Protein 6PI4 (pdb70)

Solvent-accessible surface area: 7823 Å² total; per-residue (Å²): 199,159,127,110,136,167,116,101,118,146,175,136,72,102,83,37,116,45,66,49,9,53,0,109,4,92,103,30,99,37,31,7,101,115,95,76,73,100,53,125,16,79,2,27,102,14,0,24,0,54,8,48,50,154,72,114,123,62,29,64,15,0,2,50,30,2,97,1,40,8,73,100,94,73,50,113,49,87,47,129,90,22,40,34,64,110,116,20,76,53,125,34,0,48,68,37,26,68,86,93,52,82,86,50,3,10,62,0,103,0,10,19,40,0,42,43,115,50,176

InterPro domains:
  IPR001469 ATP synthase, F1 complex, delta/epsilon subunit [MF_00530] (2-116)
  IPR001469 ATP synthase, F1 complex, delta/epsilon subunit [PTHR13822] (3-101)
  IPR001469 ATP synthase, F1 complex, delta/epsilon subunit [TIGR01216] (4-99)
  IPR001469 ATP synthase, F1 complex, delta/epsilon subunit [cd12152] (4-90)
  IPR020546 ATP synthase, F1 complex, delta/epsilon subunit, N-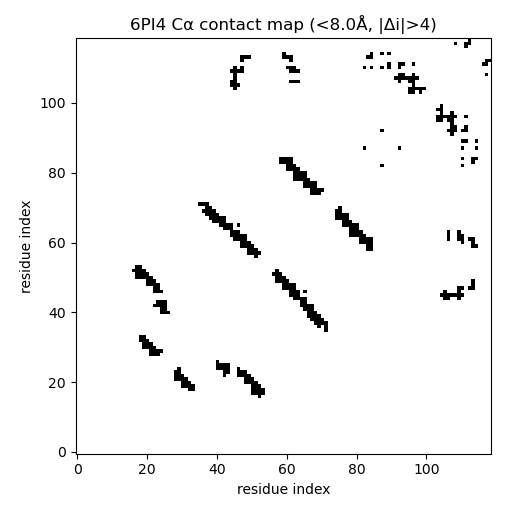terminal [PF02823] (4-84)
  IPR036771 F0F1 ATP synthase delta/epsilon subunit, N-terminal [G3DSA:2.60.15.10] (2-120)
  IPR036771 F0F1 ATP synthase delta/epsilon subunit, N-terminal [SSF51344] (4-85)

Foldseek 3Di:
DDDDDDDDDDDDPDDDDAQWKWKAFPVGIDID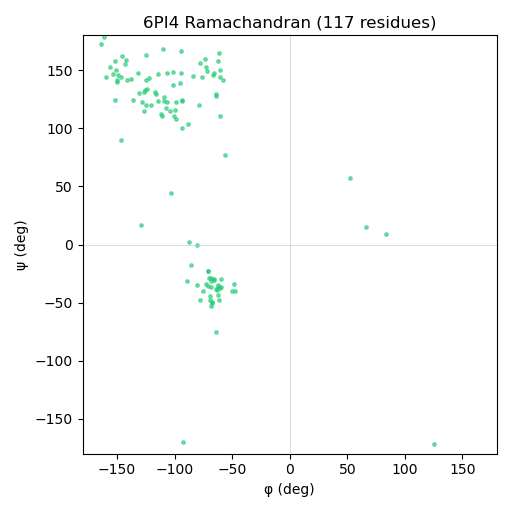GLDDDWDKTWGDQLMKMWGHHPPDDIKIKGAHRWIWTGDNHDIDIDGPDIDILVPDDLVVLVVLCPCPDVSSNSSSNSNCVNPVNHD

Secondary structure (DSSP, 8-state):
-------PPP--------SEEEEEETTEEEEE-SS---EEEEB-TT-EEEEE-TTSPPEEEEEES-EEEE-SS-EEEE-SEEEETTT--HHHHHHHHS-SSHHHHHHHHHHHHHTTS--

Structure (mmCIF, N/CA/C/O backbone):
data_6PI4
#
_entry.id   6PI4
#
_cell.length_a   53.870
_cell.length_b   75.320
_cell.length_c   71.020
_cell.angle_alpha   90.000
_cell.angle_beta   90.000
_cell.angle_gamma   90.000
#
_symmetry.space_group_name_H-M   'C 2 2 21'
#
loop_
_entity.id
_entity.type
_entity.pdbx_description
1 polymer 'ATP synthase epsilon chain'
2 non-polymer 'CACODYLATE ION'
3 water water
#
loop_
_atom_site.group_PDB
_atom_site.id
_atom_site.type_symbol
_atom_site.label_atom_id
_atom_site.label_alt_id
_atom_site.label_comp_id
_atom_site.label_asym_id
_atom_site.label_entity_id
_atom_site.label_seq_id
_atom_site.pdbx_PDB_ins_code
_atom_site.Cartn_x
_atom_site.Cartn_y
_atom_site.Cartn_z
_atom_site.occupancy
_atom_site.B_iso_or_equiv
_atom_site.auth_seq_id
_atom_site.auth_comp_id
_atom_site.auth_asym_id
_atom_site.auth_atom_id
_atom_site.pdbx_PDB_model_num
ATOM 1 N N . ASP A 1 11 ? 26.982 11.966 -9.963 1.00 92.47 3 ASP A N 1
ATOM 2 C CA . ASP A 1 11 ? 27.603 12.932 -9.064 1.00 86.43 3 ASP A CA 1
ATOM 3 C C . ASP A 1 11 ? 27.746 12.391 -7.638 1.00 78.54 3 ASP A C 1
ATOM 4 O O . ASP A 1 11 ? 27.483 11.218 -7.372 1.00 85.58 3 ASP A O 1
ATOM 9 N N . LEU A 1 12 ? 28.170 13.260 -6.729 1.00 65.85 4 LEU A N 1
ATOM 10 C CA . LEU A 1 12 ? 28.425 12.887 -5.345 1.00 59.90 4 LEU A CA 1
ATOM 11 C C . LEU A 1 12 ? 27.277 13.307 -4.443 1.00 59.94 4 LEU A C 1
ATOM 12 O O . LEU A 1 12 ? 26.630 14.332 -4.666 1.00 66.93 4 LEU A O 1
ATOM 17 N N . ASN A 1 13 ? 27.060 12.517 -3.397 1.00 63.81 5 ASN A N 1
ATOM 18 C CA . ASN A 1 13 ? 26.257 12.917 -2.252 1.00 64.44 5 ASN A CA 1
ATOM 19 C C . ASN A 1 13 ? 27.214 13.351 -1.150 1.00 62.65 5 ASN A C 1
ATOM 20 O O . ASN A 1 13 ? 28.014 12.541 -0.665 1.00 62.75 5 ASN A O 1
ATOM 25 N N . VAL A 1 14 ? 27.162 14.630 -0.785 1.00 42.55 6 VAL A N 1
ATOM 26 C CA . VAL A 1 14 ? 27.981 15.168 0.290 1.00 51.18 6 VAL A CA 1
ATOM 27 C C . VAL A 1 14 ? 27.119 15.296 1.540 1.00 48.74 6 VAL A C 1
ATOM 28 O O . VAL A 1 14 ? 25.964 15.725 1.466 1.00 51.32 6 VAL A O 1
ATOM 32 N N . GLU A 1 15 ? 27.682 14.917 2.684 1.00 46.61 7 GLU A N 1
ATOM 33 C CA . GLU A 1 15 ? 27.042 15.059 3.993 1.00 45.47 7 GLU A CA 1
ATOM 34 C C . GLU A 1 15 ? 28.009 15.767 4.927 1.00 42.87 7 GLU A C 1
ATOM 35 O O . GLU A 1 15 ? 29.151 15.313 5.113 1.00 37.40 7 GLU A O 1
ATOM 41 N N . ILE A 1 16 ? 27.577 16.891 5.488 1.00 42.26 8 ILE A N 1
ATOM 42 C CA . ILE A 1 16 ? 28.388 17.650 6.433 1.00 46.98 8 ILE A CA 1
ATOM 43 C C . ILE A 1 16 ? 27.786 17.459 7.815 1.00 54.06 8 ILE A C 1
ATOM 44 O O . ILE A 1 16 ? 26.630 17.835 8.056 1.00 42.52 8 ILE A O 1
ATOM 49 N N . VAL A 1 17 ? 28.563 16.859 8.718 1.00 46.51 9 VAL A N 1
ATOM 50 C CA . VAL A 1 17 ? 28.033 16.354 9.981 1.00 40.10 9 VAL A CA 1
ATOM 51 C C . VAL A 1 17 ? 28.843 16.943 11.127 1.00 51.43 9 VAL A C 1
ATOM 52 O O . VAL A 1 17 ? 30.081 16.916 11.101 1.00 44.12 9 VAL A O 1
ATOM 56 N N . ALA A 1 18 ? 28.146 17.479 12.125 1.00 50.17 10 ALA A N 1
ATOM 57 C CA . ALA A 1 18 ? 28.782 17.979 13.334 1.00 47.42 10 ALA A CA 1
ATOM 58 C C . ALA A 1 18 ? 28.777 16.857 14.363 1.00 39.71 10 ALA A C 1
ATOM 59 O O . ALA A 1 18 ? 27.724 16.300 14.666 1.00 42.17 10 ALA A O 1
ATOM 61 N N . VAL A 1 19 ? 29.956 16.497 14.877 1.00 41.95 11 VAL A N 1
ATOM 62 C CA . VAL A 1 19 ? 30.002 15.317 15.715 1.00 46.81 11 VAL A CA 1
ATOM 63 C C . VAL A 1 19 ? 29.373 15.620 17.068 1.00 42.93 11 VAL A C 1
ATOM 64 O O . VAL A 1 19 ? 29.208 16.775 17.478 1.00 39.40 11 VAL A O 1
ATOM 68 N N . GLU A 1 20 ? 28.971 14.559 17.743 1.00 38.61 12 GLU A N 1
ATOM 69 C CA . GLU A 1 20 ? 28.462 14.696 19.103 1.00 43.81 12 GLU A CA 1
ATOM 70 C C . GLU A 1 20 ? 29.558 15.289 19.978 1.00 51.71 12 GLU A C 1
ATOM 71 O O . GLU A 1 20 ? 30.750 15.030 19.762 1.00 50.67 12 GLU A O 1
ATOM 77 N N . ARG A 1 21 ? 29.173 16.131 20.935 1.00 48.11 13 ARG A N 1
ATOM 78 C CA . ARG A 1 21 ? 30.207 16.734 21.763 1.00 57.57 13 ARG A CA 1
ATOM 79 C C . ARG A 1 21 ? 29.694 17.045 23.160 1.00 53.52 13 ARG A C 1
ATOM 80 O O . ARG A 1 21 ? 28.555 17.487 23.355 1.00 51.53 13 ARG A O 1
ATOM 88 N N . GLU A 1 22 ? 30.551 16.786 24.136 1.00 58.04 14 GLU A N 1
ATOM 89 C CA . GLU A 1 22 ? 30.203 17.049 25.523 1.00 59.84 14 GLU A CA 1
ATOM 90 C C . GLU A 1 22 ? 30.361 18.537 25.796 1.00 45.64 14 GLU A C 1
ATOM 91 O O . GLU A 1 22 ? 31.455 19.084 25.646 1.00 53.33 14 GLU A O 1
ATOM 97 N N . LEU A 1 23 ? 29.275 19.184 26.186 1.00 43.22 15 LEU A N 1
ATOM 98 C CA . LEU A 1 23 ? 29.282 20.604 26.524 1.00 59.53 15 LEU A CA 1
ATOM 99 C C . LEU A 1 23 ? 29.852 20.856 27.923 1.00 51.64 15 LEU A C 1
ATOM 100 O O . LEU A 1 23 ? 30.676 21.754 28.110 1.00 49.29 15 LEU A O 1
ATOM 105 N N . TRP A 1 24 ? 29.399 20.097 28.914 1.00 48.43 16 TRP A N 1
ATOM 106 C CA . TRP A 1 24 ? 29.865 20.242 30.294 1.00 51.54 16 TRP A CA 1
ATOM 107 C C . TRP A 1 24 ? 29.641 18.918 31.010 1.00 60.45 16 TRP A C 1
ATOM 108 O O . TRP A 1 24 ? 28.738 18.155 30.650 1.00 51.14 16 TRP A O 1
ATOM 119 N N . SER A 1 25 ? 30.466 18.655 32.023 1.00 62.18 17 SER A N 1
ATOM 120 C CA . SER A 1 25 ? 30.325 17.459 32.851 1.00 60.92 17 SER A CA 1
ATOM 121 C C . SER A 1 25 ? 30.871 17.759 34.243 1.00 60.98 17 SER A C 1
ATOM 122 O O . SER A 1 25 ? 32.039 18.145 34.381 1.00 59.48 17 SER A O 1
ATOM 125 N N . GLY A 1 26 ? 30.048 17.558 35.273 1.00 54.26 18 GLY A N 1
ATOM 126 C CA . GLY A 1 26 ? 30.454 17.904 36.618 1.00 60.93 18 GLY A CA 1
ATOM 127 C C . GLY A 1 26 ? 29.609 17.282 37.712 1.00 49.50 18 GLY A C 1
ATOM 128 O O . GLY A 1 26 ? 28.611 16.613 37.448 1.00 46.98 18 GLY A O 1
ATOM 129 N N . PRO A 1 27 ? 30.033 17.449 38.973 1.00 52.43 19 PRO A N 1
ATOM 130 C CA . PRO A 1 27 ? 29.246 16.918 40.084 1.00 59.01 19 PRO A CA 1
ATOM 131 C C . PRO A 1 27 ? 27.999 17.752 40.287 1.00 61.13 19 PRO A C 1
ATOM 132 O O . PRO A 1 27 ? 27.9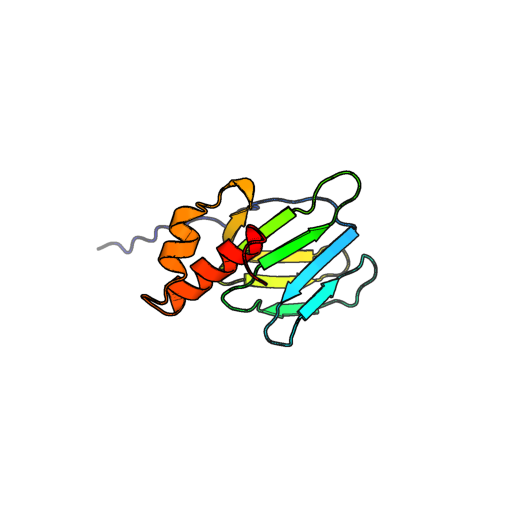59 18.939 39.959 1.00 65.78 19 PRO A O 1
ATOM 136 N N . ALA A 1 28 ? 26.966 17.109 40.825 1.00 52.88 20 ALA A N 1
ATOM 137 C CA . ALA A 1 28 ? 25.728 17.783 41.180 1.00 53.36 20 ALA A CA 1
ATOM 138 C C . ALA A 1 28 ? 25.116 17.135 42.416 1.00 57.96 20 ALA A C 1
ATOM 139 O O . ALA A 1 28 ? 25.192 15.917 42.590 1.00 56.47 20 ALA A O 1
ATOM 141 N N . THR A 1 29 ? 24.504 17.959 43.263 1.00 56.75 21 THR A N 1
ATOM 142 C CA . THR A 1 29 ? 23.650 17.476 44.348 1.00 52.79 21 THR A CA 1
ATOM 143 C C . THR A 1 29 ? 22.183 17.322 43.918 1.00 55.67 21 THR A C 1
ATOM 144 O O . THR A 1 29 ? 21.481 16.441 44.437 1.00 57.14 21 THR A O 1
ATOM 148 N N . PHE A 1 30 ? 21.706 18.161 42.991 1.00 54.49 22 PHE A N 1
ATOM 149 C CA . PHE A 1 30 ? 20.305 18.194 42.559 1.00 50.24 22 PHE A CA 1
ATOM 150 C C . PHE A 1 30 ? 20.254 18.623 41.105 1.00 54.75 22 PHE A C 1
ATOM 151 O O . PHE A 1 30 ? 21.082 19.421 40.658 1.00 54.13 22 PHE A O 1
ATOM 159 N N . VAL A 1 31 ? 19.287 18.078 40.361 1.00 49.37 23 VAL A N 1
ATOM 160 C CA . VAL A 1 31 ? 19.058 18.475 38.978 1.00 48.90 23 VAL A CA 1
ATOM 161 C C . VAL A 1 31 ? 17.562 18.620 38.777 1.00 49.18 23 VAL A C 1
ATOM 162 O O . VAL A 1 31 ? 16.807 17.672 39.020 1.00 53.36 23 VAL A O 1
ATOM 166 N N . PHE A 1 32 ? 17.135 19.793 38.318 1.00 48.01 24 PHE A N 1
ATOM 167 C CA . PHE A 1 32 ? 15.730 20.119 38.147 1.00 42.75 24 PHE A CA 1
ATOM 168 C C . PHE A 1 32 ? 15.460 20.535 36.705 1.00 46.85 24 PHE A C 1
ATOM 169 O O . PHE A 1 32 ? 16.186 21.365 36.151 1.00 51.08 24 PHE A O 1
ATOM 177 N N . THR A 1 33 ? 14.391 19.991 36.115 1.00 42.96 25 THR A N 1
ATOM 178 C CA . THR A 1 33 ? 13.941 20.399 34.784 1.00 38.08 25 THR A CA 1
ATOM 179 C C . THR A 1 33 ? 12.490 19.961 34.600 1.00 45.95 25 THR A C 1
ATOM 180 O O . THR A 1 33 ? 11.885 19.351 35.489 1.00 41.46 25 THR A O 1
ATOM 184 N N . ARG A 1 34 ? 11.926 20.294 33.439 1.00 32.94 26 ARG A N 1
ATOM 185 C CA . ARG A 1 34 ? 10.505 20.091 33.187 1.00 46.22 26 ARG A CA 1
ATOM 186 C C . ARG A 1 34 ? 10.400 19.168 31.990 1.00 50.66 26 ARG A C 1
ATOM 187 O O . ARG A 1 34 ? 10.927 19.474 30.917 1.00 49.79 26 ARG A O 1
ATOM 195 N N . THR A 1 35 ? 9.766 18.024 32.192 1.00 47.09 27 THR A N 1
ATOM 196 C CA . THR A 1 35 ? 9.649 17.015 31.159 1.00 49.57 27 THR A CA 1
ATOM 197 C C . THR A 1 35 ? 8.210 16.938 30.676 1.00 52.75 27 THR A C 1
ATOM 198 O O . THR A 1 35 ? 7.289 17.505 31.274 1.00 56.98 27 THR A O 1
ATOM 202 N N . THR A 1 36 ? 8.023 16.224 29.567 1.00 46.00 28 THR A N 1
ATOM 203 C CA . THR A 1 36 ? 6.679 16.102 29.014 1.00 50.96 28 THR A CA 1
ATOM 204 C C . THR A 1 36 ? 5.723 15.456 30.015 1.00 48.03 28 THR A C 1
ATOM 205 O O . THR A 1 36 ? 4.516 15.732 29.993 1.00 48.21 28 THR A O 1
ATOM 209 N N . ALA A 1 37 ? 6.236 14.596 30.893 1.00 44.65 29 ALA A N 1
ATOM 210 C CA . ALA A 1 37 ? 5.423 13.980 31.929 1.00 52.10 29 ALA A CA 1
ATOM 211 C C . ALA A 1 37 ? 5.354 14.834 33.184 1.00 49.82 29 ALA A C 1
ATOM 212 O O . ALA A 1 37 ? 4.706 14.435 34.158 1.00 51.91 29 ALA A O 1
ATOM 214 N N . GLY A 1 38 ? 5.982 16.001 33.171 1.00 51.31 30 GLY A N 1
ATOM 215 C CA . GLY A 1 38 ? 5.947 16.945 34.263 1.00 49.17 30 GLY A CA 1
ATOM 216 C C . GLY A 1 38 ? 7.341 17.322 34.720 1.00 55.65 30 GLY A C 1
ATOM 217 O O . GLY A 1 38 ? 8.358 16.969 34.096 1.00 43.46 30 GLY A O 1
ATOM 218 N N . GLU A 1 39 ? 7.382 18.059 35.837 1.00 55.71 31 GLU A N 1
ATOM 219 C CA . GLU A 1 39 ? 8.650 18.512 36.406 1.00 52.78 31 GLU A CA 1
ATOM 220 C C . GLU A 1 39 ? 9.257 17.422 37.274 1.00 48.67 31 GLU A C 1
ATOM 221 O O . GLU A 1 39 ? 8.540 16.697 37.978 1.00 48.07 31 GLU A O 1
ATOM 227 N N . ILE A 1 40 ? 10.592 17.338 37.258 1.00 44.40 32 ILE A N 1
ATOM 228 C CA . ILE A 1 40 ? 11.324 16.288 37.956 1.00 54.08 32 ILE A CA 1
ATOM 229 C C . ILE A 1 40 ? 12.544 16.890 38.633 1.00 53.82 32 ILE A C 1
ATOM 230 O O . ILE A 1 40 ? 13.183 17.800 38.098 1.00 48.86 32 ILE A O 1
ATOM 235 N N . GLY A 1 41 ? 12.841 16.385 39.828 1.00 52.51 33 GLY A N 1
ATOM 236 C CA . GLY A 1 41 ? 14.050 16.683 40.566 1.00 59.76 33 GLY A CA 1
ATOM 237 C C . GLY A 1 41 ? 14.767 15.394 40.915 1.00 60.72 33 GLY A C 1
ATOM 238 O O . GLY A 1 41 ? 14.214 14.529 41.608 1.00 61.90 33 GLY A O 1
ATOM 239 N N . ILE A 1 42 ? 15.998 15.266 40.429 1.00 48.00 34 ILE A N 1
ATOM 240 C CA . ILE A 1 42 ? 16.786 14.036 40.488 1.00 48.47 34 ILE A CA 1
ATOM 241 C C . ILE A 1 42 ? 17.844 14.182 41.580 1.00 54.99 34 ILE A C 1
ATOM 242 O O . ILE A 1 42 ? 18.738 15.029 41.474 1.00 56.03 34 ILE A O 1
ATOM 247 N N . LEU A 1 43 ? 17.733 13.368 42.633 1.00 55.13 35 LEU A N 1
ATOM 248 C CA . LEU A 1 43 ? 18.692 13.309 43.726 1.00 53.19 35 LEU A CA 1
ATOM 249 C C . LEU A 1 43 ? 19.705 12.209 43.463 1.00 59.78 35 LEU A C 1
ATOM 250 O O . LEU A 1 43 ? 19.508 11.367 42.579 1.00 68.59 35 LEU A O 1
ATOM 255 N N . PRO A 1 44 ? 20.812 12.189 44.220 1.00 58.96 36 PRO A N 1
ATOM 256 C CA . PRO A 1 44 ? 21.824 11.136 44.020 1.00 67.27 36 PRO A CA 1
ATOM 257 C C . PRO A 1 44 ? 21.272 9.720 44.000 1.00 78.51 36 PRO A C 1
ATOM 258 O O . PRO A 1 44 ? 21.729 8.900 43.194 1.00 92.64 36 PRO A O 1
ATOM 262 N N . ARG A 1 45 ? 20.311 9.400 44.852 1.00 78.81 37 ARG A N 1
ATOM 263 C CA . ARG A 1 45 ? 19.665 8.095 44.828 1.00 82.46 37 ARG A CA 1
ATOM 264 C C . ARG A 1 45 ? 18.358 8.255 44.065 1.00 83.82 37 ARG A C 1
A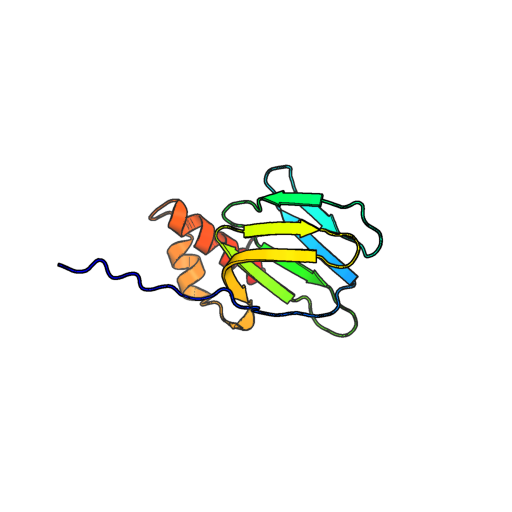TOM 265 O O . ARG A 1 45 ? 17.424 8.891 44.558 1.00 87.03 37 ARG A O 1
ATOM 267 N N . HIS A 1 46 ? 18.302 7.710 42.853 1.00 83.68 38 HIS A N 1
ATOM 268 C CA . HIS A 1 46 ? 17.140 7.898 41.997 1.00 85.11 38 HIS A CA 1
ATOM 269 C C . HIS A 1 46 ? 16.974 6.682 41.097 1.00 81.29 38 HIS A C 1
ATOM 270 O O . HIS A 1 46 ? 17.961 6.112 40.626 1.00 75.91 38 HIS A O 1
ATOM 277 N N . ILE A 1 47 ? 15.725 6.288 40.872 1.00 83.70 39 ILE A N 1
ATOM 278 C CA . ILE A 1 47 ? 15.407 5.188 39.966 1.00 83.42 39 ILE A CA 1
ATOM 279 C C . ILE A 1 47 ? 15.785 5.621 38.555 1.00 76.15 39 ILE A C 1
ATOM 280 O O . ILE A 1 47 ? 15.674 6.813 38.228 1.00 70.60 39 ILE A O 1
ATOM 282 N N . PRO A 1 48 ? 16.247 4.707 37.700 1.00 74.34 40 PRO A N 1
ATOM 283 C CA . PRO A 1 48 ? 16.577 5.090 36.320 1.00 72.69 40 PRO A CA 1
ATOM 284 C C . PRO A 1 48 ? 15.361 5.634 35.584 1.00 69.82 40 PRO A C 1
ATOM 285 O O . PRO A 1 48 ? 14.219 5.257 35.853 1.00 75.83 40 PRO A O 1
ATOM 289 N N . LEU A 1 49 ? 15.624 6.534 34.641 1.00 65.04 41 LEU A N 1
ATOM 290 C CA . LEU A 1 49 ? 14.568 7.302 34.003 1.00 66.64 41 LEU A CA 1
ATOM 291 C C . LEU A 1 49 ? 15.007 7.727 32.605 1.00 67.16 41 LEU A C 1
ATOM 292 O O . LEU A 1 49 ? 16.195 7.960 32.343 1.00 58.54 41 LEU A O 1
ATOM 297 N N . VAL A 1 50 ? 14.033 7.786 31.702 1.00 64.57 42 VAL A N 1
ATOM 298 C CA . VAL A 1 50 ? 14.197 8.370 30.379 1.00 66.30 42 VAL A CA 1
ATOM 299 C C . VAL A 1 50 ? 13.037 9.334 30.168 1.00 64.65 42 VAL A C 1
ATOM 300 O O . VAL A 1 50 ? 11.878 8.975 30.407 1.00 69.07 42 VAL A O 1
ATOM 304 N N . ALA A 1 51 ? 13.344 10.559 29.750 1.00 53.57 43 ALA A N 1
ATOM 305 C CA . ALA A 1 51 ? 12.303 11.553 29.548 1.00 51.76 43 ALA A CA 1
ATOM 306 C C . ALA A 1 51 ? 12.677 12.443 28.377 1.00 47.21 43 ALA A C 1
ATOM 307 O O . ALA A 1 51 ? 13.821 12.466 27.926 1.00 50.99 43 ALA A O 1
ATOM 309 N N . GLN A 1 52 ? 11.680 13.145 27.860 1.00 50.13 44 GLN A N 1
ATOM 310 C CA . GLN A 1 52 ? 11.887 14.197 26.884 1.00 45.29 44 GLN A CA 1
ATOM 311 C C . GLN A 1 52 ? 11.606 15.517 27.578 1.00 40.52 44 GLN A C 1
ATOM 312 O O . GLN A 1 52 ? 10.567 15.671 28.229 1.00 50.13 44 GLN A O 1
ATOM 318 N N . LEU A 1 53 ? 12.551 16.442 27.499 1.00 41.77 45 LEU A N 1
ATOM 319 C CA . LEU A 1 53 ? 12.325 17.752 28.087 1.00 39.29 45 LEU A CA 1
ATOM 320 C C . LEU A 1 53 ? 11.307 18.513 27.253 1.00 50.64 45 LEU A C 1
ATOM 321 O O . LEU A 1 53 ? 11.181 18.298 26.042 1.00 43.55 45 LEU A O 1
ATOM 326 N N . VAL A 1 54 ? 10.539 19.378 27.921 1.00 49.97 46 VAL A N 1
ATOM 327 C CA . VAL A 1 54 ? 9.604 20.246 27.2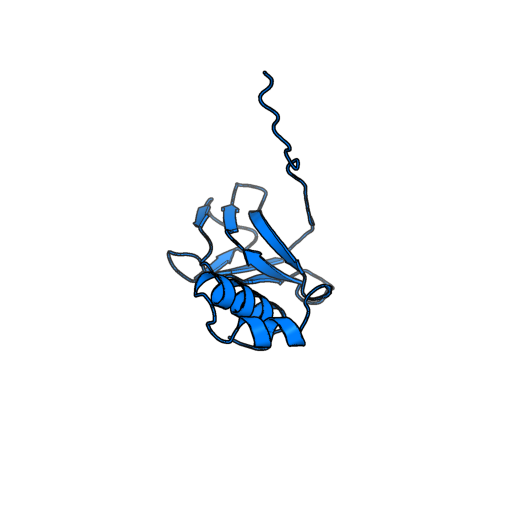14 1.00 50.91 46 VAL A CA 1
ATOM 328 C C . VAL A 1 54 ? 10.368 21.151 26.256 1.00 49.13 46 VAL A C 1
ATOM 329 O O . VAL A 1 54 ? 11.597 21.289 26.359 1.00 41.36 46 VAL A O 1
ATOM 333 N N . ASP A 1 55 ? 9.643 21.775 25.325 1.00 46.80 47 ASP A N 1
ATOM 334 C CA . ASP A 1 55 ? 10.295 22.478 24.220 1.00 56.20 47 ASP A CA 1
ATOM 335 C C . ASP A 1 55 ? 11.041 23.711 24.708 1.00 53.17 47 ASP A C 1
ATOM 336 O O . ASP A 1 55 ? 12.111 24.044 24.189 1.00 43.94 47 ASP A O 1
ATOM 341 N N . ASP A 1 56 ? 10.494 24.412 25.695 1.00 49.05 48 ASP A N 1
ATOM 342 C CA . ASP A 1 56 ? 11.168 25.578 26.251 1.00 51.74 48 ASP A CA 1
ATOM 343 C C . ASP A 1 56 ? 11.815 25.243 27.587 1.00 54.30 48 ASP A C 1
ATOM 344 O O . ASP A 1 56 ? 11.719 26.004 28.545 1.00 53.90 48 ASP A O 1
ATOM 349 N N . ALA A 1 57 ? 12.482 24.098 27.652 1.00 51.46 49 ALA A N 1
ATOM 350 C CA . ALA A 1 57 ? 12.998 23.580 28.908 1.00 51.43 49 ALA A CA 1
ATOM 351 C C . ALA A 1 57 ? 14.253 24.317 29.344 1.00 53.09 49 ALA A C 1
ATOM 352 O O . ALA A 1 57 ? 15.089 24.716 28.523 1.00 46.86 49 ALA A O 1
ATOM 354 N N . MET A 1 58 ? 14.373 24.490 30.652 1.00 48.30 50 MET A N 1
ATOM 355 C CA . MET A 1 58 ? 15.606 24.913 31.300 1.00 52.24 50 MET A CA 1
ATOM 356 C C . MET A 1 58 ? 15.979 23.851 32.322 1.00 51.28 50 MET A C 1
ATOM 357 O O . MET A 1 58 ? 15.100 23.254 32.954 1.00 50.48 50 MET A O 1
ATOM 362 N N . VAL A 1 59 ? 17.277 23.603 32.456 1.00 47.02 51 VAL A N 1
ATOM 363 C CA . VAL A 1 59 ? 17.817 22.596 33.355 1.00 52.58 51 VAL A CA 1
ATOM 364 C C . VAL A 1 59 ? 18.624 23.318 34.427 1.00 54.86 51 VAL A C 1
ATOM 365 O O . VAL A 1 59 ? 19.546 24.079 34.107 1.00 61.48 51 VAL A O 1
ATOM 369 N N . ARG A 1 60 ? 18.275 23.095 35.691 1.00 49.46 52 ARG A N 1
ATOM 370 C CA . ARG A 1 60 ? 18.976 23.705 36.820 1.00 45.63 52 ARG A CA 1
ATOM 371 C C . ARG A 1 60 ? 19.821 22.636 37.497 1.00 44.18 52 ARG A C 1
ATOM 372 O O . ARG A 1 60 ? 19.295 21.604 37.926 1.00 44.97 52 ARG A O 1
ATOM 380 N N . VAL A 1 61 ? 21.127 22.885 37.579 1.00 40.74 53 VAL A N 1
ATOM 381 C CA . VAL A 1 61 ? 22.093 21.976 38.187 1.00 50.79 53 VAL A CA 1
ATOM 382 C C . VAL A 1 61 ? 22.602 22.628 39.465 1.00 58.96 53 VAL A C 1
ATOM 383 O O . VAL A 1 61 ? 23.312 23.641 39.415 1.00 60.65 53 VAL A O 1
ATOM 387 N N . GLU A 1 62 ? 22.251 22.050 40.610 1.00 59.30 54 GLU A N 1
ATOM 388 C CA . GLU A 1 62 ? 22.735 22.522 41.901 1.00 48.63 54 GLU A CA 1
ATOM 389 C C . GLU A 1 62 ? 23.948 21.700 42.305 1.00 50.28 54 GLU A C 1
ATOM 390 O O . GLU A 1 62 ? 23.987 20.483 42.101 1.00 60.87 54 GLU A O 1
ATOM 396 N N . ARG A 1 63 ? 24.946 22.369 42.863 1.00 50.69 55 ARG A N 1
ATOM 397 C CA . ARG A 1 63 ? 26.195 21.687 43.170 1.00 60.35 55 ARG A CA 1
ATOM 398 C C . ARG A 1 63 ? 26.860 22.340 44.365 1.00 57.76 55 ARG A C 1
ATOM 399 O O . ARG A 1 63 ? 26.721 23.544 44.606 1.00 53.31 55 ARG A O 1
ATOM 407 N N . GLU A 1 64 ? 27.590 21.522 45.104 1.00 54.40 56 GLU A N 1
ATOM 408 C CA . GLU A 1 64 ? 28.237 21.992 46.318 1.00 58.68 56 GLU A CA 1
ATOM 409 C C . GLU A 1 64 ? 29.282 23.047 45.988 1.00 65.15 56 GLU A C 1
ATOM 410 O O . GLU A 1 64 ? 30.139 22.837 45.127 1.00 78.64 56 GLU A O 1
ATOM 416 N N . GLY A 1 65 ? 29.196 24.194 46.660 1.00 71.53 57 GLY A N 1
ATOM 417 C CA . GLY A 1 65 ? 30.248 25.196 46.607 1.00 72.11 57 GLY A CA 1
ATOM 418 C C . GLY A 1 65 ? 30.186 26.138 45.426 1.00 68.38 57 GLY A C 1
ATOM 419 O O . GLY A 1 65 ? 31.129 26.906 45.211 1.00 71.04 57 GLY A O 1
ATOM 420 N N . GLU A 1 66 ? 29.113 26.104 44.647 1.00 57.46 58 GLU A N 1
ATOM 421 C CA . GLU A 1 66 ? 29.017 26.894 43.432 1.00 62.88 58 GLU A CA 1
ATOM 422 C C . GLU A 1 66 ? 27.582 27.374 43.275 1.00 60.74 58 GLU A C 1
ATOM 423 O O . GLU A 1 66 ? 26.659 26.782 43.832 1.00 64.21 58 GLU A O 1
ATOM 429 N N . ASP A 1 67 ? 27.411 28.474 42.548 1.00 57.47 59 ASP A N 1
ATOM 430 C CA . ASP A 1 67 ? 26.076 28.907 42.170 1.00 65.91 59 ASP A CA 1
ATOM 431 C C . ASP A 1 67 ? 25.417 27.849 41.294 1.00 66.09 59 ASP A C 1
ATOM 432 O O . ASP A 1 67 ? 26.087 27.020 40.669 1.00 58.55 59 ASP A O 1
ATOM 437 N N . ASP A 1 68 ? 24.089 27.876 41.255 1.00 61.75 60 ASP A N 1
ATOM 438 C CA . ASP A 1 68 ? 23.367 26.9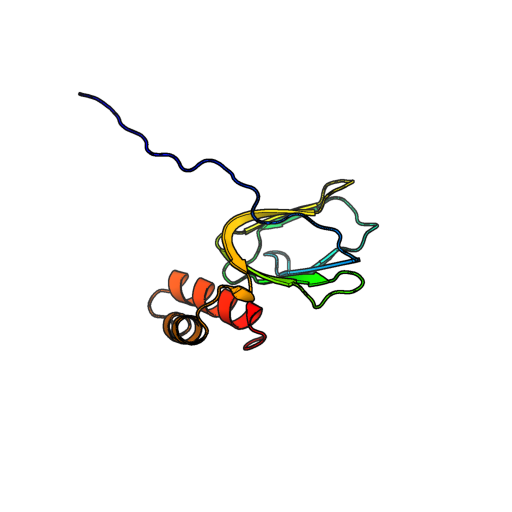90 40.359 1.00 57.86 60 ASP A CA 1
ATOM 439 C C . ASP A 1 68 ? 23.800 27.236 38.921 1.00 55.52 60 ASP A C 1
ATOM 440 O O . ASP A 1 68 ? 24.028 28.377 38.509 1.00 63.78 60 ASP A O 1
ATOM 445 N N . LEU A 1 69 ? 23.911 26.155 38.162 1.00 44.16 61 LEU A N 1
ATOM 446 C CA . LEU A 1 69 ? 24.166 26.214 36.730 1.00 47.28 61 LEU A CA 1
ATOM 447 C C . LEU A 1 69 ? 22.841 26.038 36.000 1.00 50.34 61 LEU A C 1
ATOM 448 O O . LEU A 1 69 ? 22.157 25.030 36.201 1.00 59.36 61 LEU A O 1
ATOM 453 N N . ARG A 1 70 ? 22.479 27.007 35.156 1.00 48.61 62 ARG A N 1
ATOM 454 C CA . ARG A 1 70 ? 21.228 26.969 34.400 1.00 49.66 62 ARG A CA 1
ATOM 455 C C . ARG A 1 70 ? 21.493 26.929 32.896 1.00 56.50 62 ARG A C 1
ATOM 456 O O . ARG A 1 70 ? 22.281 27.727 32.373 1.00 59.38 62 ARG A O 1
ATOM 464 N N . ILE A 1 71 ? 20.831 26.002 32.204 1.00 50.69 63 ILE A N 1
ATOM 465 C CA . ILE A 1 71 ? 21.045 25.767 30.779 1.00 45.30 63 ILE A CA 1
ATOM 466 C C . ILE A 1 71 ? 19.708 25.840 30.048 1.00 49.36 63 ILE A C 1
ATOM 467 O O . ILE A 1 71 ? 18.837 24.989 30.260 1.00 45.78 63 ILE A O 1
ATOM 472 N N . ALA A 1 72 ? 19.551 26.834 29.176 1.00 49.83 64 ALA A N 1
ATOM 473 C CA . ALA A 1 72 ? 18.490 26.777 28.176 1.00 49.60 64 ALA A CA 1
ATOM 474 C C . ALA A 1 72 ? 18.746 25.604 27.249 1.00 46.60 64 ALA A C 1
ATOM 475 O O . ALA A 1 72 ? 19.855 25.452 26.723 1.00 47.82 64 ALA A O 1
ATOM 477 N N . VAL A 1 73 ? 17.729 24.767 27.051 1.00 38.93 65 VAL A N 1
ATOM 478 C CA . VAL A 1 73 ? 17.891 23.521 26.308 1.00 39.04 65 VAL A CA 1
ATOM 479 C C . VAL A 1 73 ? 16.874 23.467 25.167 1.00 48.52 65 VAL A C 1
ATOM 480 O O . VAL A 1 73 ? 15.689 23.749 25.369 1.00 48.25 65 VAL A O 1
ATOM 484 N N . ASP A 1 74 ? 17.345 23.106 23.967 1.00 45.45 66 ASP A N 1
ATOM 485 C CA . ASP A 1 74 ? 16.505 22.972 22.775 1.00 44.93 66 ASP A CA 1
ATOM 486 C C . ASP A 1 74 ? 16.508 21.519 22.325 1.00 41.53 66 ASP A C 1
ATOM 487 O O . ASP A 1 74 ? 17.578 20.931 22.143 1.00 41.88 66 ASP A O 1
ATOM 492 N N . GLY A 1 75 ? 15.321 20.960 22.099 1.00 45.74 67 GLY A N 1
ATOM 493 C CA . GLY A 1 75 ? 15.208 19.556 21.742 1.00 40.49 67 GLY A CA 1
ATOM 494 C C . GLY A 1 75 ? 15.954 18.684 22.739 1.00 51.73 67 GLY A C 1
ATOM 495 O O . GLY A 1 75 ? 16.867 17.939 22.378 1.00 58.99 67 GLY A O 1
ATOM 496 N N . GLY A 1 76 ? 15.610 18.785 24.008 1.00 52.23 68 GLY A N 1
ATOM 497 C CA . GLY A 1 76 ? 16.341 18.069 25.027 1.00 46.05 68 GLY A CA 1
ATOM 498 C C . GLY A 1 76 ? 15.724 16.725 25.370 1.00 42.33 68 GLY A C 1
ATOM 499 O O . GLY A 1 76 ? 14.508 16.533 25.315 1.00 39.27 68 GLY A O 1
ATOM 500 N N . PHE A 1 77 ? 16.597 15.787 25.719 1.00 41.85 69 PHE A N 1
ATOM 501 C CA . PHE A 1 77 ? 16.205 14.501 26.260 1.00 36.25 69 PHE A CA 1
ATOM 502 C C . PHE A 1 77 ? 17.039 14.239 27.503 1.00 47.08 69 PHE A C 1
ATOM 503 O O . PHE A 1 77 ? 18.190 14.671 27.598 1.00 39.56 69 PHE A O 1
ATOM 511 N N . LEU A 1 78 ? 16.430 13.544 28.457 1.00 44.47 70 LEU A N 1
ATOM 512 C CA . LEU A 1 78 ? 17.078 13.156 29.692 1.00 63.22 70 LEU A CA 1
ATOM 513 C C . LEU A 1 78 ? 17.209 11.644 29.757 1.00 64.59 70 LEU A C 1
ATOM 514 O O . LEU A 1 78 ? 16.326 10.906 29.300 1.00 61.10 70 LEU A O 1
ATOM 519 N N . SER A 1 79 ? 18.300 11.197 30.376 1.00 51.93 71 SER A N 1
ATOM 520 C CA . SER A 1 79 ? 18.645 9.776 30.453 1.00 71.12 71 SER A CA 1
ATOM 521 C C . SER A 1 79 ? 19.350 9.554 31.794 1.00 77.13 71 SER A C 1
ATOM 522 O O . SER A 1 79 ? 20.571 9.680 31.896 1.00 73.53 71 SER A O 1
ATOM 525 N N . VAL A 1 80 ? 18.559 9.237 32.817 1.00 79.68 72 VAL A N 1
ATOM 526 C CA . VAL A 1 80 ? 19.076 8.978 34.155 1.00 80.64 72 VAL A CA 1
ATOM 527 C C . VAL A 1 80 ? 19.425 7.497 34.227 1.00 88.07 72 VAL A C 1
ATOM 528 O O . VAL A 1 80 ? 18.545 6.642 34.351 1.00 89.07 72 VAL A O 1
ATOM 532 N N . THR A 1 81 ? 20.717 7.191 34.148 1.00 83.07 73 THR A N 1
ATOM 533 C CA . THR A 1 81 ? 21.191 5.828 34.324 1.00 91.02 73 THR A CA 1
ATOM 534 C C . THR A 1 81 ? 21.557 5.620 35.796 1.00 96.25 73 THR A C 1
ATOM 535 O O . THR A 1 81 ? 21.256 6.453 36.656 1.00 94.67 73 THR A O 1
ATOM 539 N N . GLU A 1 82 ? 22.200 4.493 36.108 1.00 97.84 74 GLU A N 1
ATOM 540 C CA . GLU A 1 82 ? 22.525 4.193 37.497 1.00 98.32 74 GLU A CA 1
ATOM 541 C C . GLU A 1 82 ? 23.573 5.145 38.055 1.00 101.73 74 GLU A C 1
ATOM 542 O O . GLU A 1 82 ? 23.554 5.449 39.253 1.00 101.41 74 GLU A O 1
ATOM 544 N N . GLU A 1 83 ? 24.485 5.635 37.211 1.00 105.69 75 GLU A N 1
ATOM 545 C CA . GLU A 1 83 ? 25.618 6.418 37.690 1.00 105.31 75 GLU A CA 1
ATOM 546 C C . GLU A 1 83 ? 25.790 7.737 36.941 1.00 100.23 75 GLU A C 1
ATOM 547 O O . GLU A 1 83 ? 26.866 8.337 37.009 1.00 106.71 75 GLU A O 1
ATOM 549 N N . THR A 1 84 ? 24.768 8.207 36.224 1.00 82.64 76 THR A N 1
ATOM 550 C CA . THR A 1 84 ? 24.906 9.461 35.494 1.00 71.57 76 THR A CA 1
ATOM 551 C C . THR A 1 84 ? 23.530 10.042 35.192 1.00 72.84 76 THR A C 1
ATOM 552 O O . THR A 1 84 ? 22.577 9.306 34.921 1.00 75.33 76 THR A O 1
ATOM 556 N N . VAL A 1 85 ? 23.438 11.369 35.241 1.00 64.69 77 VAL A N 1
ATOM 557 C CA . VAL A 1 85 ? 22.344 12.100 34.613 1.00 55.17 77 VAL A CA 1
ATOM 558 C C . VAL A 1 85 ? 22.878 12.658 33.301 1.00 45.56 77 VAL A C 1
ATOM 559 O O . VAL A 1 85 ? 23.699 13.580 33.297 1.00 47.43 77 VAL A O 1
ATOM 563 N N . ARG A 1 86 ? 22.392 12.127 32.186 1.00 47.12 78 ARG A N 1
ATOM 564 C CA . ARG A 1 86 ? 22.876 12.495 30.862 1.00 55.41 78 ARG A CA 1
ATOM 565 C C . ARG A 1 86 ? 21.807 13.312 30.147 1.00 45.57 78 ARG A C 1
ATOM 566 O O . ARG A 1 86 ? 20.672 12.848 29.977 1.00 41.57 78 ARG A O 1
ATOM 574 N N . ILE A 1 87 ? 22.169 14.521 29.721 1.00 38.59 79 ILE A N 1
ATOM 575 C CA . ILE A 1 87 ? 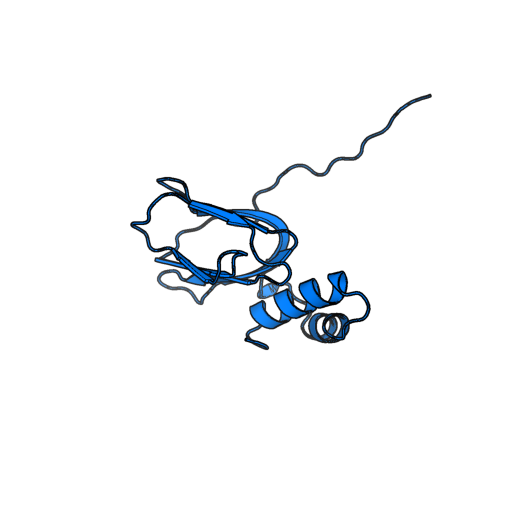21.254 15.415 29.018 1.00 44.75 79 ILE A CA 1
ATOM 576 C C . ILE A 1 87 ? 21.706 15.537 27.566 1.00 47.00 79 ILE A C 1
ATOM 577 O O . ILE A 1 87 ? 22.727 16.169 27.283 1.00 41.44 79 ILE A O 1
ATOM 582 N N . LEU A 1 88 ? 20.919 14.975 26.645 1.00 41.36 80 LEU A N 1
ATOM 583 C CA . LEU A 1 88 ? 21.168 15.052 25.213 1.00 43.71 80 LEU A CA 1
ATOM 584 C C . LEU A 1 88 ? 20.396 16.240 24.658 1.00 48.94 80 LEU A C 1
ATOM 585 O O . LEU A 1 88 ? 19.169 16.313 24.817 1.00 40.42 80 LEU A O 1
ATOM 590 N N . VAL A 1 89 ? 21.106 17.160 24.008 1.00 42.24 81 VAL A N 1
ATOM 591 C CA . VAL A 1 89 ? 20.522 18.407 23.538 1.00 39.37 81 VAL A CA 1
ATOM 592 C C . VAL A 1 89 ? 20.778 18.547 22.045 1.00 43.09 81 VAL A C 1
ATOM 593 O O . VAL A 1 89 ? 21.837 18.152 21.550 1.00 43.22 81 VAL A O 1
ATOM 597 N N . GLU A 1 90 ? 19.778 19.075 21.327 1.00 44.21 82 GLU A N 1
ATOM 598 C CA . GLU A 1 90 ? 20.002 19.557 19.972 1.00 53.38 82 GLU A CA 1
ATOM 599 C C . GLU A 1 90 ? 20.871 20.800 19.997 1.00 51.89 82 GLU A C 1
ATOM 600 O O . GLU A 1 90 ? 21.900 20.861 19.318 1.00 47.17 82 GLU A O 1
ATOM 606 N N . ASN A 1 91 ? 20.471 21.802 20.780 1.00 49.73 83 ASN A N 1
ATOM 607 C CA . ASN A 1 91 ? 21.342 22.916 21.135 1.00 43.70 83 ASN A CA 1
ATOM 608 C C . ASN A 1 91 ? 21.086 23.307 22.585 1.00 46.60 83 ASN A C 1
ATOM 609 O O . ASN A 1 91 ? 20.026 23.030 23.150 1.00 42.02 83 ASN A O 1
ATOM 614 N N . ALA A 1 92 ? 22.067 23.973 23.181 1.00 59.58 84 ALA A N 1
ATOM 615 C CA . ALA A 1 92 ? 21.876 24.553 24.499 1.00 58.96 84 ALA A CA 1
ATOM 616 C C . ALA A 1 92 ? 22.784 25.760 24.621 1.00 62.66 84 ALA A C 1
ATOM 617 O O . ALA A 1 92 ? 23.769 25.896 23.887 1.00 77.21 84 ALA A O 1
ATOM 619 N N . GLN A 1 93 ? 22.432 26.657 25.534 1.00 45.34 85 GLN A N 1
ATOM 620 C CA . GLN A 1 93 ? 23.411 27.638 25.961 1.00 57.37 85 GLN A CA 1
ATOM 621 C C . GLN A 1 93 ? 23.262 27.872 27.454 1.00 62.72 85 GLN A C 1
ATOM 622 O O . GLN A 1 93 ? 22.156 27.835 28.007 1.00 56.05 85 GLN A O 1
ATOM 628 N N . PHE A 1 94 ? 24.410 28.037 28.094 1.00 57.97 86 PHE A N 1
ATOM 629 C CA . PHE A 1 94 ? 24.523 28.245 29.520 1.00 55.42 86 PHE A CA 1
ATOM 630 C C . PHE A 1 94 ? 24.171 29.688 29.856 1.00 64.38 86 PHE A C 1
ATOM 631 O O . PHE A 1 94 ? 24.249 30.585 29.014 1.00 73.33 86 PHE A O 1
ATOM 639 N N . GLU A 1 95 ? 23.759 29.895 31.107 1.00 64.82 87 GLU A N 1
ATOM 640 C CA . GLU A 1 95 ? 23.384 31.225 31.573 1.00 70.01 87 GLU A CA 1
ATOM 641 C C . GLU A 1 95 ? 24.437 32.260 31.203 1.00 72.60 87 GLU A C 1
ATOM 642 O O . GLU A 1 95 ? 24.107 33.412 30.899 1.00 77.10 87 GLU A O 1
ATOM 648 N N . SER A 1 96 ? 25.709 31.851 31.193 1.00 74.51 88 SER A N 1
ATOM 649 C CA . SER A 1 96 ? 26.796 32.767 30.862 1.00 81.28 88 SER A CA 1
ATOM 650 C C . SER A 1 96 ? 26.689 33.280 29.430 1.00 84.89 88 SER A C 1
ATOM 651 O O . SER A 1 96 ? 26.957 34.457 29.166 1.00 95.04 88 SER A O 1
ATOM 654 N N . GLU A 1 97 ? 26.299 32.415 28.493 1.00 80.46 89 GLU A N 1
ATOM 655 C CA . GLU A 1 97 ? 26.382 32.731 27.072 1.00 83.01 89 GLU A CA 1
ATOM 656 C C . GLU A 1 97 ? 25.176 33.486 26.533 1.00 85.46 89 GLU A C 1
ATOM 657 O O . GLU A 1 97 ? 25.278 34.094 25.462 1.00 93.23 89 GLU A O 1
ATOM 663 N N . ILE A 1 98 ? 24.047 33.468 27.245 1.00 79.39 90 ILE A N 1
ATOM 664 C CA . ILE A 1 98 ? 22.776 33.892 26.668 1.00 76.51 90 ILE A CA 1
ATOM 665 C C . ILE A 1 98 ? 22.788 35.383 26.346 1.00 87.83 90 ILE A C 1
ATOM 666 O O . ILE A 1 98 ? 23.446 36.190 27.016 1.00 89.95 90 ILE A O 1
ATOM 671 N N . ASP A 1 99 ? 22.059 35.746 25.290 1.00 97.64 91 ASP A N 1
ATOM 672 C CA . ASP A 1 99 ? 21.788 37.139 24.941 1.00 107.39 91 ASP A CA 1
ATOM 673 C C . ASP A 1 99 ? 20.456 37.523 25.576 1.00 107.08 91 ASP A C 1
ATOM 674 O O . ASP A 1 99 ? 19.389 37.210 25.042 1.00 101.31 91 ASP A O 1
ATOM 679 N N . ALA A 1 100 ? 20.521 38.220 26.716 1.00 120.41 92 ALA A N 1
ATOM 680 C CA . ALA A 1 100 ? 19.308 38.566 27.455 1.00 117.46 92 ALA A CA 1
ATOM 681 C C . ALA A 1 100 ? 18.364 39.418 26.617 1.00 116.09 92 ALA A C 1
ATOM 682 O O . ALA A 1 100 ? 17.139 39.272 26.706 1.00 114.06 92 ALA A O 1
ATOM 684 N N . ASP A 1 101 ? 18.915 40.317 25.799 1.00 117.89 93 ASP A N 1
ATOM 685 C CA . ASP A 1 101 ? 18.075 41.130 24.927 1.00 119.31 93 ASP A CA 1
ATOM 686 C C . ASP A 1 101 ? 17.413 40.274 23.854 1.00 119.54 93 ASP A C 1
ATOM 687 O O . ASP A 1 101 ? 16.193 40.339 23.660 1.00 123.24 93 ASP A O 1
ATOM 692 N N . ALA A 1 102 ? 18.202 39.456 23.152 1.00 115.19 94 ALA A N 1
ATOM 693 C CA . ALA A 1 102 ? 17.650 38.632 22.082 1.00 109.72 94 ALA A CA 1
ATOM 694 C C . ALA A 1 102 ? 16.683 37.583 22.613 1.00 105.00 94 ALA A C 1
ATOM 695 O O . ALA A 1 102 ? 15.754 37.185 21.902 1.00 103.06 94 ALA A O 1
ATOM 697 N N . ALA A 1 103 ? 16.883 37.120 23.850 1.00 101.69 95 ALA A N 1
ATOM 698 C CA . ALA A 1 103 ? 15.968 36.137 24.422 1.00 98.75 95 ALA A CA 1
ATOM 699 C C . ALA A 1 103 ? 14.561 36.707 24.550 1.00 99.36 95 ALA A C 1
ATOM 700 O O . ALA A 1 103 ? 13.579 36.029 24.227 1.00 99.96 95 ALA A O 1
ATOM 702 N N . LYS A 1 104 ? 14.445 37.956 25.010 1.00 99.86 96 LYS A N 1
ATOM 703 C CA . LYS A 1 104 ? 13.138 38.600 25.074 1.00 103.02 96 LYS A CA 1
ATOM 704 C C . LYS A 1 104 ? 12.610 38.929 23.685 1.00 116.24 96 LYS A C 1
ATOM 705 O O . LYS A 1 104 ? 11.392 38.967 23.481 1.00 117.99 96 LYS A O 1
ATOM 707 N N . GLU A 1 105 ? 13.504 39.167 22.721 1.00 126.82 97 GLU A N 1
ATOM 708 C CA . GLU A 1 105 ? 13.069 39.433 21.352 1.00 133.40 97 GLU A CA 1
ATOM 709 C C . GLU A 1 105 ? 12.474 38.182 20.718 1.00 133.47 97 GLU A C 1
ATOM 710 O O . GLU A 1 105 ? 11.397 38.232 20.112 1.00 136.69 97 GLU A O 1
ATOM 712 N N . ASP A 1 106 ? 13.164 37.046 20.848 1.00 129.37 98 ASP A N 1
ATOM 713 C CA . ASP A 1 106 ? 12.619 35.781 20.372 1.00 125.51 98 ASP A CA 1
ATOM 714 C C . ASP A 1 106 ? 11.458 35.300 21.229 1.00 121.36 98 ASP A C 1
ATOM 715 O O . ASP A 1 106 ? 10.641 34.504 20.753 1.00 115.02 98 ASP A O 1
ATOM 720 N N . ALA A 1 107 ? 11.377 35.755 22.483 1.00 124.22 99 ALA A N 1
ATOM 721 C CA . ALA A 1 107 ? 10.268 35.362 23.347 1.00 129.25 99 ALA A CA 1
ATOM 722 C C . ALA A 1 107 ? 8.935 35.805 22.763 1.00 131.98 99 ALA A C 1
ATOM 723 O O . ALA A 1 107 ? 7.933 35.087 22.872 1.00 132.89 99 ALA A O 1
ATOM 725 N N . ALA A 1 108 ? 8.899 36.989 22.150 1.00 134.14 100 ALA A N 1
ATOM 726 C CA . ALA A 1 108 ? 7.719 37.430 21.419 1.00 139.30 100 ALA A CA 1
ATOM 727 C C . ALA A 1 108 ? 7.436 36.446 20.294 1.00 145.66 100 ALA A C 1
ATOM 728 O O . ALA A 1 108 ? 8.199 36.363 19.325 1.00 143.58 100 ALA A O 1
ATOM 730 N N . SER A 1 109 ? 6.345 35.691 20.424 1.00 152.53 101 SER A N 1
ATOM 731 C CA . SER A 1 109 ? 6.061 34.559 19.550 1.00 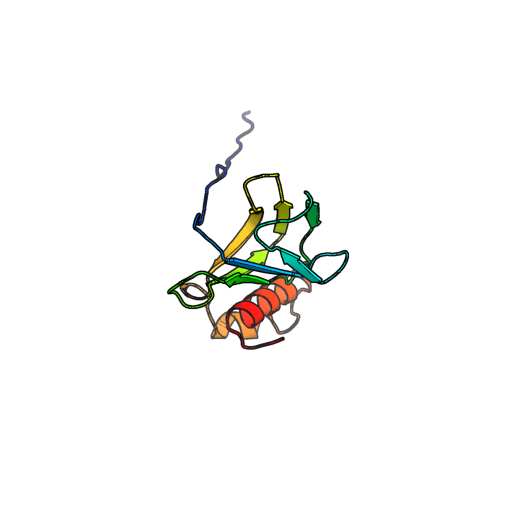158.58 101 SER A CA 1
ATOM 732 C C . SER A 1 109 ? 6.023 34.949 18.078 1.00 159.19 101 SER A C 1
ATOM 733 O O . SER A 1 109 ? 4.944 35.084 17.490 1.00 164.00 101 SER A O 1
ATOM 736 N N . ASP A 1 110 ? 7.198 35.136 17.478 1.00 152.49 102 ASP A N 1
ATOM 737 C CA . ASP A 1 110 ? 7.292 35.237 16.028 1.00 148.00 102 ASP A CA 1
ATOM 738 C C . ASP A 1 110 ? 6.863 33.904 15.431 1.00 142.48 102 ASP A C 1
ATOM 739 O O . ASP A 1 110 ? 5.752 33.779 14.905 1.00 148.98 102 ASP A O 1
ATOM 741 N N . ASP A 1 111 ? 7.735 32.903 15.518 1.00 134.63 103 ASP A N 1
ATOM 742 C CA . ASP A 1 111 ? 7.372 31.514 15.287 1.00 130.74 103 ASP A CA 1
ATOM 743 C C . ASP A 1 111 ? 7.338 30.794 16.630 1.00 136.48 103 ASP A C 1
ATOM 744 O O . ASP A 1 111 ? 8.092 31.130 17.545 1.00 119.84 103 ASP A O 1
ATOM 746 N N . GLU A 1 112 ? 6.440 29.811 16.749 1.00 106.05 104 GLU A N 1
ATOM 747 C CA . GLU A 1 112 ? 6.280 29.107 18.018 1.00 102.44 104 GLU A CA 1
ATOM 748 C C . GLU A 1 112 ? 7.561 28.387 18.418 1.00 95.07 104 GLU A C 1
ATOM 749 O O . GLU A 1 112 ? 7.886 28.298 19.609 1.00 95.30 104 GLU A O 1
ATOM 751 N N . ARG A 1 113 ? 8.307 27.871 17.437 1.00 83.61 105 ARG A N 1
ATOM 752 C CA . ARG A 1 113 ? 9.596 27.258 17.750 1.00 81.28 105 ARG A CA 1
ATOM 753 C C . ARG A 1 113 ? 10.612 28.298 18.208 1.00 82.21 105 ARG A C 1
ATOM 754 O O . ARG A 1 113 ? 11.524 27.978 18.979 1.00 75.75 105 ARG A O 1
ATOM 756 N N . THR A 1 114 ? 10.476 29.539 17.733 1.00 95.49 106 THR A N 1
ATOM 757 C CA . THR A 1 114 ? 11.349 30.620 18.175 1.00 94.98 106 THR A CA 1
ATOM 758 C C . THR A 1 114 ? 11.013 31.059 19.594 1.00 97.32 106 THR A C 1
ATOM 759 O O . THR A 1 114 ? 11.912 31.432 20.358 1.00 92.95 106 THR A O 1
ATOM 763 N N . ALA A 1 115 ? 9.730 31.011 19.964 1.00 100.15 107 ALA A N 1
ATOM 764 C CA . ALA A 1 115 ? 9.321 31.445 21.296 1.00 102.71 107 ALA A CA 1
ATOM 765 C C . ALA A 1 115 ? 9.788 30.468 22.368 1.00 94.98 107 ALA A C 1
ATOM 766 O O . ALA A 1 115 ? 10.141 30.883 23.478 1.00 100.88 107 ALA A O 1
ATOM 768 N N . ALA A 1 116 ? 9.788 29.168 22.061 1.00 82.72 108 ALA A N 1
ATOM 769 C CA . ALA A 1 116 ? 10.266 28.179 23.022 1.00 74.97 108 ALA A CA 1
ATOM 770 C C . ALA A 1 116 ? 11.728 28.423 23.369 1.00 70.27 108 ALA A C 1
ATOM 771 O O . ALA A 1 116 ? 12.110 28.433 24.544 1.00 71.93 108 ALA A O 1
ATOM 773 N N . TRP A 1 117 ? 12.560 28.629 22.349 1.00 71.28 109 TRP A N 1
ATOM 774 C CA . TRP A 1 117 ? 13.969 28.929 22.560 1.00 65.95 109 TRP A CA 1
ATOM 775 C C . TRP A 1 117 ? 14.151 30.270 23.256 1.00 72.85 109 TRP A C 1
ATOM 776 O O . TRP A 1 117 ? 15.114 30.452 24.009 1.00 73.39 109 TRP A O 1
ATOM 787 N N . GLY A 1 118 ? 13.233 31.212 23.026 1.00 71.57 110 GLY A N 1
ATOM 788 C CA . GLY A 1 118 ? 13.270 32.456 23.773 1.00 78.66 110 GLY A CA 1
ATOM 789 C C . GLY A 1 118 ? 12.906 32.259 25.234 1.00 82.23 110 GLY A C 1
ATOM 790 O O . GLY A 1 118 ? 13.568 32.799 26.125 1.00 89.21 110 GLY A O 1
ATOM 791 N N . ARG A 1 119 ? 11.849 31.484 25.499 1.00 77.02 111 ARG A N 1
ATOM 792 C CA . ARG A 1 119 ? 11.428 31.245 26.877 1.00 79.19 111 ARG A CA 1
ATOM 793 C C . ARG A 1 119 ? 12.468 30.425 27.630 1.00 73.31 111 ARG A C 1
ATOM 794 O O . ARG A 1 119 ? 12.871 30.786 28.740 1.00 70.80 111 ARG A O 1
ATOM 802 N N . ALA A 1 120 ? 12.903 29.311 27.035 1.00 69.91 112 ALA A N 1
ATOM 803 C CA . ALA A 1 120 ? 13.976 28.509 27.613 1.00 64.20 112 ALA A CA 1
ATOM 804 C C . ALA A 1 120 ? 15.150 29.380 28.038 1.00 69.61 112 ALA A C 1
ATOM 805 O O . ALA A 1 120 ? 15.740 29.168 29.105 1.00 72.25 112 ALA A O 1
ATOM 807 N N . ARG A 1 121 ? 15.482 30.386 27.230 1.00 70.20 113 ARG A N 1
ATOM 808 C CA . ARG A 1 121 ? 16.609 31.249 27.559 1.00 74.16 113 ARG A CA 1
ATOM 809 C C . ARG A 1 121 ? 16.259 32.215 28.681 1.00 83.73 113 ARG A C 1
ATOM 810 O O . ARG A 1 121 ? 17.083 32.463 29.570 1.00 88.01 113 ARG A O 1
ATOM 818 N N . LEU A 1 122 ? 15.042 32.763 28.667 1.00 84.38 114 LEU A N 1
ATOM 819 C CA . LEU A 1 122 ? 14.622 33.630 29.762 1.00 77.95 114 LEU A CA 1
ATOM 820 C C . LEU A 1 122 ? 14.587 32.867 31.081 1.00 77.57 114 LEU A C 1
ATOM 821 O O . LEU A 1 122 ? 14.940 33.414 32.131 1.00 79.17 114 LEU A O 1
ATOM 826 N N . ARG A 1 123 ? 14.177 31.597 31.043 1.00 72.21 115 ARG A N 1
ATOM 827 C CA . ARG A 1 123 ? 14.182 30.785 32.254 1.00 82.54 115 ARG A CA 1
ATOM 828 C C . ARG A 1 123 ? 15.598 30.574 32.773 1.00 78.48 115 ARG A C 1
ATOM 829 O O . ARG A 1 123 ? 15.821 30.544 33.987 1.00 78.62 115 ARG A O 1
ATOM 837 N N . ALA A 1 124 ? 16.568 30.395 31.871 1.00 70.38 116 ALA A N 1
ATOM 838 C CA . ALA A 1 124 ? 17.942 30.228 32.328 1.00 68.92 116 ALA A CA 1
ATOM 839 C C . ALA A 1 124 ? 18.524 31.521 32.880 1.00 77.56 116 ALA A C 1
ATOM 840 O O . ALA A 1 124 ? 19.466 31.473 33.678 1.00 78.36 116 ALA A O 1
ATOM 842 N N . LEU A 1 125 ? 17.987 32.669 32.481 1.00 77.38 117 LEU A N 1
ATOM 843 C CA . LEU A 1 125 ? 18.390 33.926 33.092 1.00 81.91 117 LEU A CA 1
ATOM 844 C C . LEU A 1 125 ? 17.704 34.172 34.424 1.00 88.46 117 LEU A C 1
ATOM 845 O O . LEU A 1 125 ? 17.966 35.203 35.050 1.00 97.20 117 LEU A O 1
ATOM 850 N N . GLY A 1 126 ? 16.836 33.262 34.865 1.00 88.55 118 GLY A N 1
ATOM 851 C CA . GLY A 1 126 ? 15.966 33.540 35.989 1.00 95.45 118 GLY A CA 1
ATOM 852 C C . GLY A 1 126 ? 14.937 34.614 35.727 1.00 103.42 118 GLY A C 1
ATOM 853 O O . GLY A 1 126 ? 14.333 35.120 36.676 1.00 99.55 118 GLY A O 1
ATOM 854 N N . GLN A 1 127 ? 14.712 34.973 34.460 1.00 99.73 119 GLN A N 1
ATOM 855 C CA . GLN A 1 127 ? 13.825 36.083 34.137 1.00 109.78 119 GLN A CA 1
ATOM 856 C C . GLN A 1 127 ? 12.359 35.675 34.171 1.00 111.36 119 GLN A C 1
ATOM 857 O O . GLN A 1 127 ? 11.507 36.480 34.564 1.00 118.81 119 GLN A O 1
ATOM 863 N N . ILE A 1 128 ? 12.047 34.446 33.768 1.00 109.04 120 ILE A N 1
ATOM 864 C CA . ILE A 1 128 ? 10.683 33.940 33.778 1.00 112.79 120 ILE A CA 1
ATOM 865 C C . ILE A 1 128 ? 10.649 32.646 34.578 1.00 117.17 120 ILE A C 1
ATOM 866 O O . ILE A 1 128 ? 11.679 32.018 34.840 1.00 120.06 120 ILE A O 1
ATOM 868 N N . ASP A 1 129 ? 9.441 32.252 34.965 1.00 118.49 121 ASP A N 1
ATOM 869 C CA . ASP A 1 129 ? 9.227 31.016 35.708 1.00 116.24 121 ASP A CA 1
ATOM 870 C C . ASP A 1 129 ? 9.050 29.845 34.742 1.00 112.59 121 ASP A C 1
ATOM 871 O O . ASP A 1 129 ? 8.977 28.680 35.137 1.00 111.63 121 ASP A O 1
#

Sequence (119 aa):
DLNVEIVAVERELWSGPATFVFTRTTAGEIGILPRHIPLVAQLVDDAMVRVEREGEDDLRIAVDGGFLSVTEETVRILVENAQFESEIDADAAKEDAASDDERTAAWGRARLRALGQID

Nearest PDB structures (foldseek):
  8j0s-assembly1_H  TM=9.535E-01  e=1.250E-15  Mycobacterium tuberculosis
  7nl9-assembly1_H  TM=9.826E-01  e=1.167E-14  Mycolicibacterium smegmatis MC2 155
  7y5c-assembly1_H  TM=9.103E-01  e=2.387E-15  Mycolicibacterium smegmatis
  7xkz-assembly1_A  TM=9.150E-01  e=4.010E-14  Mycobacteroides abscessus
  5yio-assembly1_A  TM=7.919E-01  e=3.493E-12  Mycobacterium tuberculosis H37Rv

Organism: Mycolicibacterium smegmatis (strain ATCC 700084 / mc(2)155) (NCBI:txid246196)

B-factor: mean 70.0, std 25.69, range [32.94, 168.09]

Radius of gyration: 15.45 Å; Cα contacts (8 Å, |Δi|>4): 233; chains: 1; bounding box: 25×37×56 Å